Protein AF-A0A420HF80-F1 (afdb_monomer_lite)

Organism: NCBI:txid62708

Foldseek 3Di:
DVLVVLVVVLVVCVVPDDPDDCVVSVVSVVVSVVVVVVVVVVVVVVVVVVVVVVVVVVVVVVVVPPPPPPPPPPDDQDPVNVVVVVVVPVPDDPDDDDDPDDDDPPDPPPPDADAAPQPRHHDDHVVPDPPDPDDDPDDDD

Structure (mmCIF, N/CA/C/O backbone):
data_AF-A0A420HF80-F1
#
_entry.id   AF-A0A420HF80-F1
#
loop_
_atom_site.group_PDB
_atom_site.id
_atom_site.type_symbol
_atom_site.label_atom_id
_atom_site.label_alt_id
_atom_site.label_comp_id
_atom_site.label_asym_id
_atom_site.label_entity_id
_atom_site.label_seq_id
_atom_site.pdbx_PDB_ins_code
_atom_site.Cartn_x
_atom_site.Cartn_y
_atom_site.Cartn_z
_atom_site.occupancy
_atom_site.B_iso_or_equiv
_atom_site.auth_seq_id
_atom_site.auth_comp_id
_atom_site.auth_asym_id
_atom_site.auth_atom_id
_atom_site.pdbx_PDB_model_num
ATOM 1 N N . MET A 1 1 ? 13.511 4.032 -4.942 1.00 61.84 1 MET A N 1
ATOM 2 C CA . MET A 1 1 ? 14.592 4.594 -5.787 1.00 61.84 1 MET A CA 1
ATOM 3 C C . MET A 1 1 ? 15.024 3.644 -6.913 1.00 61.84 1 MET A C 1
ATOM 5 O O . MET A 1 1 ? 15.870 4.012 -7.714 1.00 61.84 1 MET A O 1
ATOM 9 N N . GLU A 1 2 ? 14.413 2.459 -7.041 1.00 81.06 2 GLU A N 1
ATOM 10 C CA . GLU A 1 2 ? 14.776 1.475 -8.071 1.00 81.06 2 GLU A CA 1
ATOM 11 C C . GLU A 1 2 ? 14.062 1.705 -9.412 1.00 81.06 2 GLU A C 1
ATOM 13 O O . GLU A 1 2 ? 14.713 1.739 -10.450 1.00 81.06 2 GLU A O 1
ATOM 18 N N . ALA A 1 3 ? 12.755 1.991 -9.396 1.00 80.81 3 ALA A N 1
ATOM 19 C CA . ALA A 1 3 ? 11.996 2.297 -10.615 1.00 80.81 3 ALA A CA 1
ATOM 20 C C . ALA A 1 3 ? 12.566 3.507 -11.378 1.00 80.81 3 ALA A C 1
ATOM 22 O O . ALA A 1 3 ? 12.678 3.478 -12.596 1.00 80.81 3 ALA A O 1
ATOM 23 N N . THR A 1 4 ? 12.999 4.553 -10.667 1.00 84.25 4 THR A N 1
ATOM 24 C CA . THR A 1 4 ? 13.650 5.729 -11.265 1.00 84.25 4 THR A CA 1
ATOM 25 C C . THR A 1 4 ? 14.987 5.376 -11.911 1.00 84.25 4 THR A C 1
ATOM 27 O O . THR A 1 4 ? 15.274 5.842 -13.007 1.00 84.25 4 THR A O 1
ATOM 30 N N . SER A 1 5 ? 15.786 4.520 -11.270 1.00 86.12 5 SER A N 1
ATOM 31 C CA . SER A 1 5 ? 17.057 4.046 -11.826 1.00 86.12 5 SER A CA 1
ATOM 32 C C . SER A 1 5 ? 16.844 3.204 -13.089 1.00 86.12 5 SER A C 1
ATOM 34 O O . SER A 1 5 ? 17.518 3.434 -14.091 1.00 86.12 5 SER A O 1
ATOM 36 N N . GLN A 1 6 ? 15.860 2.299 -13.082 1.00 85.62 6 GLN A N 1
ATOM 37 C CA . GLN A 1 6 ? 15.521 1.477 -14.248 1.00 85.62 6 GLN A CA 1
ATOM 38 C C . GLN A 1 6 ? 14.996 2.323 -15.417 1.00 85.62 6 GLN A C 1
ATOM 40 O O . GLN A 1 6 ? 15.402 2.114 -16.559 1.00 85.62 6 GLN A O 1
ATOM 45 N N . THR A 1 7 ? 14.156 3.324 -15.144 1.00 86.69 7 THR A N 1
ATOM 46 C CA . THR A 1 7 ? 13.664 4.248 -16.175 1.00 86.69 7 THR A CA 1
ATOM 47 C C . THR A 1 7 ? 14.789 5.092 -16.773 1.00 86.69 7 THR A C 1
ATOM 49 O O . THR A 1 7 ? 14.864 5.226 -17.993 1.00 86.69 7 THR A O 1
ATOM 52 N N . LEU A 1 8 ? 15.694 5.627 -15.944 1.00 89.00 8 LEU A N 1
ATOM 53 C CA . LEU A 1 8 ? 16.853 6.390 -16.421 1.00 89.00 8 LEU A CA 1
ATOM 54 C C . LEU A 1 8 ? 17.792 5.519 -17.267 1.00 89.00 8 LEU A C 1
ATOM 56 O O . LEU A 1 8 ? 18.237 5.951 -18.327 1.00 89.00 8 LEU A O 1
ATOM 60 N N . TYR A 1 9 ? 18.029 4.271 -16.852 1.00 87.06 9 TYR A N 1
ATOM 61 C CA . TYR A 1 9 ? 18.810 3.303 -17.626 1.00 87.06 9 TYR A CA 1
ATOM 62 C C . TYR A 1 9 ? 18.205 3.054 -19.016 1.00 87.06 9 TYR A C 1
ATOM 64 O O . TYR A 1 9 ? 18.919 3.068 -20.023 1.00 87.06 9 TYR A O 1
ATOM 72 N N . LEU A 1 10 ? 16.881 2.877 -19.086 1.00 84.88 10 LEU A N 1
ATOM 73 C CA . LEU A 1 10 ? 16.175 2.711 -20.355 1.00 84.88 10 LEU A CA 1
ATOM 74 C C . LEU A 1 10 ? 16.282 3.961 -21.235 1.00 84.88 10 LEU A C 1
ATOM 76 O O . LEU A 1 10 ? 16.593 3.833 -22.417 1.00 84.88 10 LEU A O 1
ATOM 80 N N . GLN A 1 11 ? 16.096 5.157 -20.668 1.00 85.81 11 GLN A N 1
ATOM 81 C CA . GLN A 1 11 ? 16.249 6.419 -21.402 1.00 85.81 11 GLN A CA 1
ATOM 82 C C . GLN A 1 11 ? 17.648 6.569 -22.005 1.00 85.81 11 GLN A C 1
ATOM 84 O O . GLN A 1 11 ? 17.767 6.852 -23.196 1.00 85.81 11 GLN A O 1
ATOM 89 N N . SER A 1 12 ? 18.705 6.326 -21.225 1.00 86.19 12 SER A N 1
ATOM 90 C CA . SER A 1 12 ? 20.079 6.398 -21.730 1.00 86.19 12 SER A CA 1
ATOM 91 C C . SER A 1 12 ? 20.320 5.410 -22.872 1.00 86.19 12 SER A C 1
ATOM 93 O O . SER A 1 12 ? 20.922 5.769 -23.880 1.00 86.19 12 SER A O 1
ATOM 95 N N . ARG A 1 13 ? 19.805 4.178 -22.767 1.00 83.81 13 ARG A N 1
ATOM 96 C CA . ARG A 1 13 ? 19.966 3.170 -23.824 1.00 83.81 13 ARG A CA 1
ATOM 97 C C . ARG A 1 13 ? 19.184 3.506 -25.092 1.00 83.81 13 ARG A C 1
ATOM 99 O O . ARG A 1 13 ? 19.687 3.222 -26.172 1.00 83.81 13 ARG A O 1
ATOM 106 N N . ILE A 1 14 ? 18.002 4.112 -24.973 1.00 83.31 14 ILE A N 1
ATOM 107 C CA . ILE A 1 14 ? 17.213 4.594 -26.118 1.00 83.31 14 ILE A CA 1
ATOM 108 C C . ILE A 1 14 ? 17.970 5.706 -26.853 1.00 83.31 14 ILE A C 1
ATOM 110 O O . ILE A 1 14 ? 18.095 5.652 -28.073 1.00 83.31 14 ILE A O 1
ATOM 114 N N . LEU A 1 15 ? 18.521 6.676 -26.118 1.00 84.56 15 LEU A N 1
ATOM 115 C CA . LEU A 1 15 ? 19.265 7.797 -26.702 1.00 84.56 15 LEU A CA 1
ATOM 116 C C . LEU A 1 15 ? 20.558 7.357 -27.404 1.00 84.56 15 LEU A C 1
ATOM 118 O O . LEU A 1 15 ? 20.960 7.967 -28.390 1.00 84.56 15 LEU A O 1
ATOM 122 N N . SER A 1 16 ? 21.215 6.303 -26.914 1.00 83.69 16 SER A N 1
ATOM 123 C CA . SER A 1 16 ? 22.464 5.783 -27.489 1.00 83.69 16 SER A CA 1
ATOM 124 C C . SER A 1 16 ? 22.269 4.700 -28.560 1.00 83.69 16 SER A C 1
ATOM 126 O O . SER A 1 16 ? 23.254 4.172 -29.074 1.00 83.69 16 SER A O 1
ATOM 128 N N . HIS A 1 17 ? 21.032 4.327 -28.890 1.00 80.06 17 HIS A N 1
ATOM 129 C CA . HIS A 1 17 ? 20.759 3.225 -29.808 1.00 80.06 17 HIS A CA 1
ATOM 130 C C . HIS A 1 17 ? 20.988 3.633 -31.273 1.00 80.06 17 HIS A C 1
ATOM 132 O O . HIS A 1 17 ? 20.264 4.467 -31.812 1.00 80.06 17 HIS A O 1
ATOM 138 N N . GLN A 1 18 ? 21.947 2.996 -31.952 1.00 80.12 18 GLN A N 1
ATOM 139 C CA . GLN A 1 18 ? 22.170 3.145 -33.396 1.00 80.12 18 GLN A CA 1
ATOM 140 C C . GLN A 1 18 ? 22.236 1.767 -34.067 1.00 80.12 18 GLN A C 1
ATOM 142 O O . GLN A 1 18 ? 22.962 0.887 -33.605 1.00 80.12 18 GLN A O 1
ATOM 147 N N . ASN A 1 19 ? 21.465 1.589 -35.147 1.00 68.56 19 ASN A N 1
ATOM 148 C CA . ASN A 1 19 ? 21.531 0.482 -36.120 1.00 68.56 19 ASN A CA 1
ATOM 149 C C . ASN A 1 19 ? 21.530 -0.966 -35.570 1.00 68.56 19 ASN A C 1
ATOM 151 O O . ASN A 1 19 ? 21.862 -1.897 -36.298 1.00 68.56 19 ASN A O 1
ATOM 155 N N . SER A 1 20 ? 21.150 -1.178 -34.308 1.00 70.38 20 SER A N 1
ATOM 156 C CA . SER A 1 20 ? 21.051 -2.491 -33.653 1.00 70.38 20 SER A CA 1
ATOM 157 C C . SER A 1 20 ? 19.587 -2.896 -33.439 1.00 70.38 20 SER A C 1
ATOM 159 O O . SER A 1 20 ? 18.673 -2.109 -33.677 1.00 70.38 20 SER A O 1
ATOM 161 N N . SER A 1 21 ? 19.334 -4.153 -33.062 1.00 77.69 21 SER A N 1
ATOM 162 C CA . SER A 1 21 ? 17.966 -4.618 -32.804 1.00 77.69 21 SER A CA 1
ATOM 163 C C . SER A 1 21 ? 17.444 -4.087 -31.457 1.00 77.69 21 SER A C 1
ATOM 165 O O . SER A 1 21 ? 18.107 -4.296 -30.435 1.00 77.69 21 SER A O 1
ATOM 167 N N . PRO A 1 22 ? 16.231 -3.501 -31.390 1.00 80.62 22 PRO A N 1
ATOM 168 C CA . PRO A 1 22 ? 15.665 -2.953 -30.155 1.00 80.62 22 PRO A CA 1
ATOM 169 C C . PRO A 1 22 ? 15.128 -4.022 -29.183 1.00 80.62 22 PRO A C 1
ATOM 171 O O . PRO A 1 22 ? 14.575 -3.679 -28.139 1.00 80.62 22 PRO A O 1
ATOM 174 N N . THR A 1 23 ? 15.276 -5.317 -29.484 1.00 84.31 23 THR A N 1
ATOM 175 C CA . THR A 1 23 ? 14.694 -6.436 -28.715 1.00 84.31 23 THR A CA 1
ATOM 176 C C . THR A 1 23 ? 14.965 -6.345 -27.210 1.00 84.31 23 THR A C 1
ATOM 178 O O . THR A 1 23 ? 14.047 -6.484 -26.408 1.00 84.31 23 THR A O 1
ATOM 181 N N . HIS A 1 24 ? 16.203 -6.040 -26.812 1.00 82.44 24 HIS A N 1
ATOM 182 C CA . HIS A 1 24 ? 16.577 -5.967 -25.395 1.00 82.44 24 HIS A CA 1
ATOM 183 C C . HIS A 1 24 ? 15.942 -4.762 -24.670 1.00 82.44 24 HIS A C 1
ATOM 185 O O . HIS A 1 24 ? 15.713 -4.807 -23.459 1.00 82.44 24 HIS A O 1
ATOM 191 N N . LEU A 1 25 ? 15.643 -3.672 -25.390 1.00 83.25 25 LEU A N 1
ATOM 192 C CA . LEU A 1 25 ? 14.918 -2.522 -24.836 1.00 83.25 25 LEU A CA 1
ATOM 193 C C . LEU A 1 25 ? 13.453 -2.872 -24.589 1.00 83.25 25 LEU A C 1
ATOM 195 O O . LEU A 1 25 ? 12.927 -2.562 -23.522 1.00 83.25 25 LEU A O 1
ATOM 199 N N . LEU A 1 26 ? 12.824 -3.558 -25.547 1.00 86.19 26 LEU A N 1
ATOM 200 C CA . LEU A 1 26 ? 11.443 -4.022 -25.424 1.00 86.19 26 LEU A CA 1
ATOM 201 C C . LEU A 1 26 ? 11.289 -5.006 -24.263 1.00 86.19 26 LEU A C 1
ATOM 203 O O . LEU A 1 26 ? 10.371 -4.865 -23.463 1.00 86.19 26 LEU A O 1
ATOM 207 N N . GLU A 1 27 ? 12.226 -5.941 -24.109 1.00 88.75 27 GLU A N 1
ATOM 208 C CA . GLU A 1 27 ? 12.227 -6.875 -22.981 1.00 88.75 27 GLU A CA 1
ATOM 209 C C . GLU A 1 27 ? 12.383 -6.154 -21.633 1.00 88.75 27 GLU A C 1
ATOM 211 O O . GLU A 1 27 ? 11.710 -6.481 -20.656 1.00 88.75 27 GLU A O 1
ATOM 216 N N . SER A 1 28 ? 13.241 -5.134 -21.573 1.00 87.69 28 SER A N 1
ATOM 217 C CA . SER A 1 28 ? 13.437 -4.344 -20.354 1.00 87.69 28 SER A CA 1
ATOM 218 C C . SER A 1 28 ? 12.191 -3.520 -20.003 1.00 87.69 28 SER A C 1
ATOM 220 O O . SER A 1 28 ? 11.811 -3.445 -18.834 1.00 87.69 28 SER A O 1
ATOM 222 N N . ALA A 1 29 ? 11.521 -2.945 -21.006 1.00 87.62 29 ALA A N 1
ATOM 223 C CA . ALA A 1 29 ? 10.260 -2.229 -20.830 1.00 87.62 29 ALA A CA 1
ATOM 224 C C . ALA A 1 29 ? 9.119 -3.165 -20.391 1.00 87.62 29 ALA A C 1
ATOM 226 O O . ALA A 1 29 ? 8.358 -2.814 -19.491 1.00 87.62 29 ALA A O 1
ATOM 227 N N . ASP A 1 30 ? 9.034 -4.373 -20.957 1.00 91.56 30 ASP A N 1
ATOM 228 C CA . ASP A 1 30 ? 8.059 -5.397 -20.560 1.00 91.56 30 ASP A CA 1
ATOM 229 C C . ASP A 1 30 ? 8.273 -5.852 -19.106 1.00 91.56 30 ASP A C 1
ATOM 231 O O . ASP A 1 30 ? 7.332 -5.901 -18.310 1.00 91.56 30 ASP A O 1
ATOM 235 N N . ARG A 1 31 ? 9.529 -6.095 -18.707 1.00 90.81 31 ARG A N 1
ATOM 236 C CA . ARG A 1 31 ? 9.882 -6.400 -17.309 1.00 90.81 31 ARG A CA 1
ATOM 237 C C . ARG A 1 31 ? 9.464 -5.273 -16.363 1.00 90.81 31 ARG A C 1
ATOM 239 O O . ARG A 1 31 ? 8.862 -5.553 -15.325 1.00 90.81 31 ARG A O 1
ATOM 246 N N . LEU A 1 32 ? 9.723 -4.015 -16.729 1.00 91.88 32 LEU A N 1
ATOM 247 C CA . LEU A 1 32 ? 9.303 -2.857 -15.937 1.00 91.88 32 LEU A CA 1
ATOM 248 C C . LEU A 1 32 ? 7.772 -2.777 -15.826 1.00 91.88 32 LEU A C 1
ATOM 250 O O . LEU A 1 32 ? 7.248 -2.579 -14.730 1.00 91.88 32 LEU A O 1
ATOM 254 N 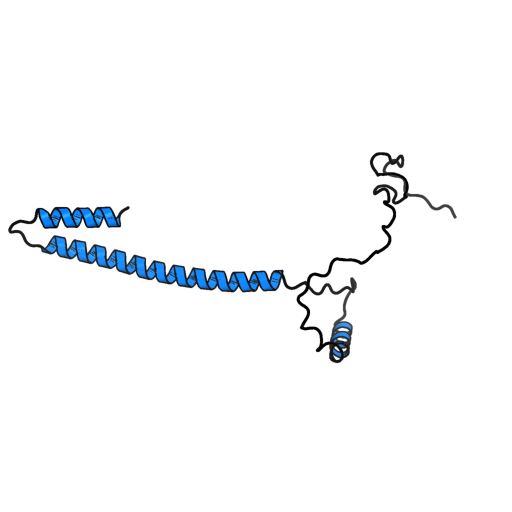N . GLY A 1 33 ? 7.055 -2.996 -16.931 1.00 93.06 33 GLY A N 1
ATOM 255 C CA . GLY A 1 33 ? 5.593 -3.045 -16.956 1.00 93.06 33 GLY A CA 1
ATOM 256 C C . GLY A 1 33 ? 5.025 -4.118 -16.023 1.00 93.06 33 GLY A C 1
ATOM 257 O O . GLY A 1 33 ? 4.112 -3.843 -15.243 1.00 93.06 33 GLY A O 1
ATOM 258 N N . LYS A 1 34 ? 5.616 -5.318 -16.019 1.00 95.12 34 LYS A N 1
ATOM 259 C CA . LYS A 1 34 ? 5.230 -6.420 -15.121 1.00 95.12 34 LYS A CA 1
ATOM 260 C C . LYS A 1 34 ? 5.438 -6.071 -13.649 1.00 95.12 34 LYS A C 1
ATOM 262 O O . LYS A 1 34 ? 4.540 -6.296 -12.836 1.00 95.12 34 LYS A O 1
ATOM 267 N N . VAL A 1 35 ? 6.592 -5.498 -13.302 1.00 93.31 35 VAL A N 1
ATOM 268 C CA . VAL A 1 35 ? 6.885 -5.070 -11.924 1.00 93.31 35 VAL A CA 1
ATOM 269 C C . VAL A 1 35 ? 5.917 -3.972 -11.481 1.00 93.31 35 VAL A C 1
ATOM 271 O O . VAL A 1 35 ? 5.349 -4.066 -10.394 1.00 93.31 35 VAL A O 1
ATOM 274 N N . ALA A 1 36 ? 5.664 -2.974 -12.332 1.00 94.31 36 ALA A N 1
ATOM 275 C CA . ALA A 1 36 ? 4.715 -1.902 -12.043 1.00 94.31 36 ALA A CA 1
ATOM 276 C C . ALA A 1 36 ? 3.288 -2.438 -11.847 1.00 94.31 36 ALA A C 1
ATOM 278 O O . ALA A 1 36 ? 2.628 -2.093 -10.868 1.00 94.31 36 ALA A O 1
ATOM 279 N N . SER A 1 37 ? 2.831 -3.335 -12.725 1.00 95.50 37 SER A N 1
ATOM 280 C CA . SER A 1 37 ? 1.518 -3.974 -12.604 1.00 95.50 37 SER A CA 1
ATOM 281 C C . SER A 1 37 ? 1.382 -4.765 -11.302 1.00 95.50 37 SER A C 1
ATOM 283 O O . SER A 1 37 ? 0.346 -4.685 -10.640 1.00 95.50 37 SER A O 1
ATOM 285 N N . LYS A 1 38 ? 2.420 -5.514 -10.911 1.00 96.62 38 LYS A N 1
ATOM 286 C CA . LYS A 1 38 ? 2.430 -6.264 -9.651 1.00 96.62 38 LYS A CA 1
ATOM 287 C C . LYS A 1 38 ? 2.346 -5.324 -8.447 1.00 96.62 38 LYS A C 1
ATOM 289 O O . LYS A 1 38 ? 1.489 -5.521 -7.590 1.00 96.62 38 LYS A O 1
ATOM 294 N N . ALA A 1 39 ? 3.158 -4.267 -8.430 1.00 96.00 39 ALA A N 1
ATOM 295 C CA . ALA A 1 39 ? 3.150 -3.274 -7.359 1.00 96.00 39 ALA A CA 1
ATOM 296 C C . ALA A 1 39 ? 1.793 -2.559 -7.230 1.00 96.00 39 ALA A C 1
ATOM 298 O O . ALA A 1 39 ? 1.328 -2.311 -6.119 1.00 96.00 39 ALA A O 1
ATOM 299 N N . LEU A 1 40 ? 1.128 -2.254 -8.350 1.00 96.81 40 LEU A N 1
ATOM 300 C CA . LEU A 1 40 ? -0.212 -1.660 -8.344 1.00 96.81 40 LEU A CA 1
ATOM 301 C C . LEU A 1 40 ? -1.263 -2.616 -7.769 1.00 96.81 40 LEU A C 1
ATOM 303 O O . LEU A 1 40 ? -2.074 -2.194 -6.946 1.00 96.81 40 LEU A O 1
ATOM 307 N N . CYS A 1 41 ? -1.227 -3.893 -8.162 1.00 97.69 41 CYS A N 1
ATOM 308 C CA . CYS A 1 41 ? -2.122 -4.921 -7.627 1.00 97.69 41 CYS A CA 1
ATOM 309 C C . CYS A 1 41 ? -1.936 -5.090 -6.110 1.00 97.69 41 CYS A C 1
ATOM 311 O O . CYS A 1 41 ? -2.903 -5.046 -5.349 1.00 97.69 41 CYS A O 1
ATOM 313 N N . GLU A 1 42 ? -0.685 -5.184 -5.654 1.00 97.81 42 GLU A N 1
ATOM 314 C CA . GLU A 1 42 ? -0.352 -5.252 -4.229 1.00 97.81 42 GLU A CA 1
ATO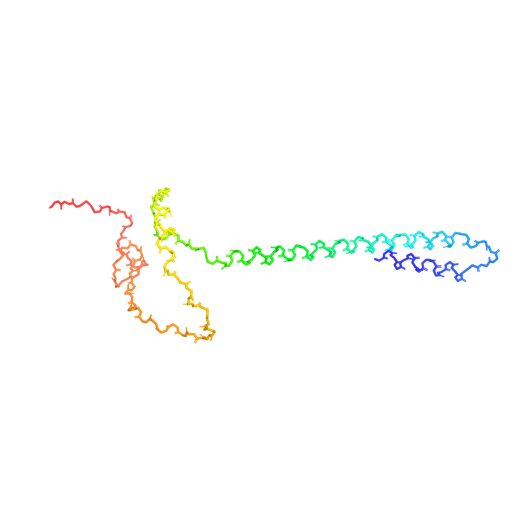M 315 C C . GLU A 1 42 ? -0.814 -3.996 -3.479 1.00 97.81 42 GLU A C 1
ATOM 317 O O . GLU A 1 42 ? -1.409 -4.101 -2.407 1.00 97.81 42 GLU A O 1
ATOM 322 N N . ASN A 1 43 ? -0.626 -2.801 -4.049 1.00 98.00 43 ASN A N 1
ATOM 323 C CA . ASN A 1 43 ? -1.088 -1.560 -3.428 1.00 98.00 43 ASN A CA 1
ATOM 324 C C . ASN A 1 43 ? -2.618 -1.510 -3.312 1.00 98.00 43 ASN A C 1
ATOM 326 O O . ASN A 1 43 ? -3.137 -1.075 -2.285 1.00 98.00 43 ASN A O 1
ATOM 330 N N . ALA A 1 44 ? -3.343 -1.981 -4.329 1.00 97.94 44 ALA A N 1
ATOM 331 C CA . ALA A 1 44 ? -4.797 -2.082 -4.288 1.00 97.94 44 ALA A CA 1
ATOM 332 C C . ALA A 1 44 ? -5.266 -3.041 -3.180 1.00 97.94 44 ALA A C 1
ATOM 334 O O . ALA A 1 44 ? -6.158 -2.689 -2.405 1.00 97.94 44 ALA A O 1
ATOM 335 N N . LEU A 1 45 ? -4.618 -4.205 -3.046 1.00 98.44 45 LEU A N 1
ATOM 336 C CA . LEU A 1 45 ? -4.902 -5.159 -1.974 1.00 98.44 45 LEU A CA 1
ATOM 337 C C . LEU A 1 45 ? -4.645 -4.548 -0.589 1.00 98.44 45 LEU A C 1
ATOM 339 O O . LEU A 1 45 ? -5.495 -4.643 0.295 1.00 98.44 45 LEU A O 1
ATOM 343 N N . LEU A 1 46 ? -3.506 -3.876 -0.406 1.00 98.56 46 LEU A N 1
ATOM 344 C CA . LEU A 1 46 ? -3.167 -3.211 0.853 1.00 98.56 46 LEU A CA 1
ATOM 345 C C . LEU A 1 46 ? -4.181 -2.119 1.211 1.00 98.56 46 LEU A C 1
ATOM 347 O O . LEU A 1 46 ? -4.612 -2.041 2.359 1.00 98.56 46 LEU A O 1
ATOM 351 N N . ARG A 1 47 ? -4.623 -1.312 0.239 1.00 98.38 47 ARG A N 1
ATOM 352 C CA . ARG A 1 47 ? -5.671 -0.301 0.458 1.00 98.38 47 ARG A CA 1
ATOM 353 C C . ARG A 1 47 ? -6.987 -0.932 0.912 1.00 98.38 47 ARG A C 1
ATOM 355 O O . ARG A 1 47 ? -7.609 -0.418 1.839 1.00 98.38 47 ARG A O 1
ATOM 362 N N . ALA A 1 48 ? -7.387 -2.050 0.307 1.00 98.19 48 ALA A N 1
ATOM 363 C CA . ALA A 1 48 ? -8.591 -2.776 0.711 1.00 98.19 48 ALA A CA 1
ATOM 364 C C . ALA A 1 48 ? -8.477 -3.335 2.144 1.00 98.19 48 ALA A C 1
ATOM 366 O O . ALA A 1 48 ? -9.415 -3.223 2.939 1.00 98.19 48 ALA A O 1
ATOM 367 N N . GLN A 1 49 ? -7.311 -3.878 2.508 1.00 98.44 49 GLN A N 1
ATOM 368 C CA . GLN A 1 49 ? -7.046 -4.357 3.867 1.00 98.44 49 GLN A CA 1
ATOM 369 C C . GLN A 1 49 ? -7.063 -3.214 4.889 1.00 98.44 49 GLN A C 1
ATOM 371 O O . GLN A 1 49 ? -7.700 -3.347 5.931 1.00 98.44 49 GLN A O 1
ATOM 376 N N . ILE A 1 50 ? -6.432 -2.076 4.581 1.00 98.62 50 ILE A N 1
ATOM 377 C CA . ILE A 1 50 ? -6.448 -0.882 5.440 1.00 98.62 50 ILE A CA 1
ATOM 378 C C . ILE A 1 50 ? -7.886 -0.403 5.663 1.00 98.62 50 ILE A C 1
ATOM 380 O O . ILE A 1 50 ? -8.277 -0.204 6.810 1.00 98.62 50 ILE A O 1
ATOM 384 N N . ALA A 1 51 ? -8.699 -0.298 4.608 1.00 98.12 51 ALA A N 1
ATOM 385 C CA . ALA A 1 51 ? -10.101 0.106 4.733 1.00 98.12 51 ALA A CA 1
ATOM 386 C C . ALA A 1 51 ? -10.894 -0.833 5.663 1.00 98.12 51 ALA A C 1
ATOM 388 O O . ALA A 1 51 ? -11.615 -0.377 6.554 1.00 98.12 51 ALA A O 1
ATOM 389 N N . THR A 1 52 ? -10.692 -2.146 5.519 1.00 98.00 52 THR A N 1
ATOM 390 C CA . THR A 1 52 ? -11.325 -3.167 6.371 1.00 98.00 52 THR A CA 1
ATOM 391 C C . THR A 1 52 ? -10.871 -3.046 7.833 1.00 98.00 52 THR A C 1
ATOM 393 O O . THR A 1 52 ? -11.675 -3.118 8.768 1.00 98.00 52 THR A O 1
ATOM 396 N N . LEU A 1 53 ? -9.574 -2.829 8.064 1.00 98.25 53 LEU A N 1
ATOM 397 C CA . LEU A 1 53 ? -9.015 -2.635 9.403 1.00 98.25 53 LEU A CA 1
ATOM 398 C C . LEU A 1 53 ? -9.533 -1.353 10.061 1.00 98.25 53 LEU A C 1
ATOM 400 O O . LEU A 1 53 ? -9.826 -1.342 11.255 1.00 98.25 53 LEU A O 1
ATOM 404 N N . GLU A 1 54 ? -9.681 -0.271 9.306 1.00 98.06 54 GLU A N 1
ATOM 405 C CA . GLU A 1 54 ? -10.255 0.970 9.818 1.00 98.06 54 GLU A CA 1
ATOM 406 C C . GLU A 1 54 ? -11.724 0.806 10.208 1.00 98.06 54 GLU A C 1
ATOM 408 O O . GLU A 1 54 ? -12.139 1.298 11.260 1.00 98.06 54 GLU A O 1
ATOM 413 N N . GLU A 1 55 ? -12.517 0.110 9.393 1.00 97.25 55 GLU A N 1
ATOM 414 C CA . GLU A 1 55 ? -13.920 -0.169 9.695 1.00 97.25 55 GLU A CA 1
ATOM 415 C C . GLU A 1 55 ? -14.061 -1.012 10.966 1.00 97.25 55 GLU A C 1
ATOM 417 O O . GLU A 1 55 ? -14.769 -0.628 11.906 1.00 97.25 55 GLU A O 1
ATOM 422 N N . THR A 1 56 ? -13.325 -2.120 11.047 1.00 96.62 56 THR A N 1
ATOM 423 C CA . THR A 1 56 ? -13.340 -2.995 12.225 1.00 96.62 56 THR A CA 1
ATOM 424 C C . THR A 1 56 ? -12.849 -2.265 13.476 1.00 96.62 56 THR A C 1
ATOM 426 O O . THR A 1 56 ? -13.488 -2.358 14.527 1.00 96.62 56 THR A O 1
ATOM 429 N N . ASN A 1 57 ? -11.797 -1.446 13.379 1.00 97.19 57 ASN A N 1
ATOM 430 C CA . ASN A 1 57 ? -11.332 -0.619 14.492 1.00 97.19 57 ASN A CA 1
ATOM 431 C C . ASN A 1 57 ? -12.378 0.407 14.936 1.00 97.19 57 ASN A C 1
ATOM 433 O O . ASN A 1 57 ? -12.598 0.565 16.139 1.00 97.19 57 ASN A O 1
ATOM 437 N N . LYS A 1 58 ? -13.078 1.073 14.007 1.00 95.94 58 LYS A N 1
ATOM 438 C CA . LYS A 1 58 ? -14.184 1.987 14.344 1.00 95.94 58 LYS A CA 1
ATOM 439 C C . LYS A 1 58 ? -15.282 1.253 15.115 1.00 95.94 58 LYS A C 1
ATOM 441 O O . LYS A 1 58 ? -15.762 1.772 16.124 1.00 95.94 58 LYS A O 1
ATOM 446 N N . LEU A 1 59 ? -15.652 0.042 14.695 1.00 94.75 59 LEU A N 1
ATOM 447 C CA . LEU A 1 59 ? -16.631 -0.789 15.403 1.00 94.75 59 LEU A CA 1
ATOM 448 C C . LEU A 1 59 ? -16.140 -1.204 16.797 1.00 94.75 59 LEU A C 1
ATOM 450 O O . LEU A 1 59 ? -16.897 -1.113 17.764 1.00 94.75 59 LEU A O 1
ATOM 454 N N . LEU A 1 60 ? -14.875 -1.605 16.934 1.00 95.12 60 LEU A N 1
ATOM 455 C CA . LEU A 1 60 ? -14.281 -1.958 18.225 1.00 95.12 60 LEU A CA 1
ATOM 456 C C . LEU A 1 60 ? -14.217 -0.761 19.176 1.00 95.12 60 LEU A C 1
ATOM 458 O O . LEU A 1 60 ? -14.560 -0.896 20.349 1.00 95.12 60 LEU A O 1
ATOM 462 N N . ILE A 1 61 ? -13.827 0.416 18.684 1.00 92.19 61 ILE A N 1
ATOM 463 C CA . ILE A 1 61 ? -13.826 1.655 19.468 1.00 92.19 61 ILE A CA 1
ATOM 464 C C . ILE A 1 61 ? -15.246 1.983 19.925 1.00 92.19 61 ILE A C 1
ATOM 466 O O . ILE A 1 61 ? -15.441 2.264 21.106 1.00 92.19 61 ILE A O 1
ATOM 470 N N . LYS A 1 62 ? -16.243 1.896 19.032 1.00 90.44 62 LYS A N 1
ATOM 471 C CA . LYS A 1 62 ? -17.655 2.074 19.401 1.00 90.44 62 LYS A CA 1
ATOM 472 C C . LYS A 1 62 ? -18.046 1.105 20.517 1.00 90.44 62 LYS A C 1
ATOM 474 O O . LYS A 1 62 ? -18.501 1.563 21.556 1.00 90.44 62 LYS A O 1
ATOM 479 N N . ARG A 1 63 ? -17.774 -0.197 20.368 1.00 85.88 63 ARG A N 1
ATOM 480 C CA . ARG A 1 63 ? -18.059 -1.219 21.396 1.00 85.88 63 ARG A CA 1
ATOM 481 C C . ARG A 1 63 ? -17.378 -0.934 22.735 1.00 85.88 63 ARG A C 1
ATOM 483 O O . ARG A 1 63 ? -18.009 -1.088 23.770 1.00 85.88 63 ARG A O 1
ATOM 490 N N . LYS A 1 64 ? -16.113 -0.503 22.726 1.00 86.06 64 LYS A N 1
ATOM 491 C CA . LYS A 1 64 ? -15.378 -0.138 23.949 1.00 86.06 64 LYS A CA 1
ATOM 492 C C . LYS A 1 64 ? -15.938 1.119 24.619 1.00 86.06 64 LYS A C 1
ATOM 494 O O . LYS A 1 64 ? -15.861 1.229 25.837 1.00 86.06 64 LYS A O 1
ATOM 499 N N . ARG A 1 65 ? -16.456 2.067 23.829 1.00 82.56 65 ARG A N 1
ATOM 500 C CA . ARG A 1 65 ? -17.049 3.322 24.312 1.00 82.56 65 ARG A CA 1
ATOM 501 C C . ARG A 1 65 ? -18.489 3.169 24.787 1.00 82.56 65 ARG A C 1
ATOM 503 O O . ARG A 1 65 ? -18.930 4.020 25.553 1.00 82.56 65 ARG A O 1
ATOM 510 N N . VAL A 1 66 ? -19.216 2.132 24.355 1.00 76.94 66 VAL A N 1
ATOM 511 C CA . VAL A 1 66 ? -20.532 1.830 24.932 1.00 76.94 66 VAL A CA 1
ATOM 512 C C . VAL A 1 66 ? -20.322 1.590 26.429 1.00 76.94 66 VAL A C 1
ATOM 514 O O . VAL A 1 66 ? -19.550 0.693 26.786 1.00 76.94 66 VAL A O 1
ATOM 517 N N . PRO A 1 67 ? -20.953 2.388 27.312 1.00 72.06 67 PRO A N 1
ATOM 518 C CA . PRO A 1 67 ? -20.833 2.179 28.741 1.00 72.06 67 PRO A CA 1
ATOM 519 C C . PRO A 1 67 ? -21.302 0.760 29.030 1.00 72.06 67 PRO A C 1
ATOM 521 O O . PRO A 1 67 ? -22.430 0.385 28.701 1.00 72.06 67 PRO A O 1
ATOM 524 N N . LYS A 1 68 ? -20.418 -0.054 29.611 1.00 71.56 68 LYS A N 1
ATOM 525 C CA . LYS A 1 68 ? -20.827 -1.359 30.119 1.00 71.56 68 LYS A CA 1
ATOM 526 C C . LYS A 1 68 ? -21.938 -1.073 31.122 1.00 71.56 68 LYS A C 1
ATOM 528 O O . LYS A 1 68 ? -21.684 -0.365 32.096 1.00 71.56 68 LYS A O 1
ATOM 533 N N . LYS A 1 69 ? -23.154 -1.575 30.875 1.00 67.56 69 LYS A N 1
ATOM 534 C CA . LYS A 1 69 ? -24.190 -1.630 31.909 1.00 67.56 69 LYS A CA 1
ATOM 535 C C . LYS A 1 69 ? -23.590 -2.469 33.031 1.00 67.56 69 LYS A C 1
ATOM 537 O O . LYS A 1 69 ? -23.516 -3.690 32.932 1.00 67.56 69 LYS A O 1
ATOM 542 N N . GLN A 1 70 ? -23.028 -1.801 34.030 1.00 61.66 70 GLN A N 1
ATOM 543 C CA . GLN A 1 70 ? -22.569 -2.457 35.236 1.00 61.66 70 GLN A CA 1
ATOM 544 C C . GLN A 1 70 ? -23.843 -3.002 35.875 1.00 61.66 70 GLN A C 1
ATOM 546 O O . GLN A 1 70 ? -24.725 -2.220 36.230 1.00 61.66 70 GLN A O 1
ATOM 551 N N . LEU A 1 71 ? -23.978 -4.329 35.939 1.00 62.84 71 LEU A N 1
ATOM 552 C CA . LEU A 1 71 ? -24.974 -4.958 36.796 1.00 62.84 71 LEU A CA 1
ATOM 553 C C . LEU A 1 71 ? -24.651 -4.471 38.209 1.00 62.84 71 LEU A C 1
ATOM 555 O O . LEU A 1 71 ? -23.666 -4.892 38.808 1.00 62.84 71 LEU A O 1
ATOM 559 N N . GLN A 1 72 ? -25.418 -3.493 38.691 1.00 59.56 72 GLN A N 1
ATOM 560 C CA . GLN A 1 72 ? -25.215 -2.904 40.016 1.00 59.56 72 GLN A CA 1
ATOM 561 C C . GLN A 1 72 ? -25.497 -3.917 41.136 1.00 59.56 72 GLN A C 1
ATOM 563 O O . GLN A 1 72 ? -25.156 -3.670 42.289 1.00 59.56 72 GLN A O 1
ATOM 568 N N . SER A 1 73 ? -26.063 -5.081 40.810 1.00 61.00 73 SER A N 1
ATOM 569 C CA . SER A 1 73 ? -26.152 -6.220 41.711 1.00 61.00 73 SER A CA 1
ATOM 570 C C . SER A 1 73 ? -24.803 -6.945 41.760 1.00 61.00 73 SER A C 1
ATOM 572 O O . SER A 1 73 ? -24.553 -7.870 40.989 1.00 61.00 73 SER A O 1
ATOM 574 N N . GLY A 1 74 ? -23.924 -6.544 42.678 1.00 57.22 74 GLY A N 1
ATOM 575 C CA . GLY A 1 74 ? -22.679 -7.257 43.005 1.00 57.22 74 GLY A CA 1
ATOM 576 C C . GLY A 1 74 ? -22.892 -8.625 43.680 1.00 57.22 74 GLY A C 1
ATOM 577 O O . GLY A 1 74 ? -22.116 -8.987 44.557 1.00 57.22 74 GLY A O 1
ATOM 578 N N . GLY A 1 75 ? -23.955 -9.350 43.317 1.00 67.31 75 GLY A N 1
ATOM 579 C CA . GLY A 1 75 ? -24.338 -10.659 43.846 1.00 67.31 75 GLY A CA 1
ATOM 580 C C . GLY A 1 75 ? -24.440 -11.719 42.745 1.00 67.31 75 GLY A C 1
ATOM 581 O O . GLY A 1 75 ? -24.351 -11.413 41.556 1.00 67.31 75 GLY A O 1
ATOM 582 N N . ILE A 1 76 ? -24.615 -12.979 43.146 1.00 59.31 76 ILE A N 1
ATOM 583 C CA . ILE A 1 76 ? -24.816 -14.106 42.226 1.00 59.31 76 ILE A CA 1
ATOM 584 C C . ILE A 1 76 ? -26.203 -13.948 41.594 1.00 59.31 76 ILE A C 1
ATOM 586 O O . ILE A 1 76 ? -27.207 -14.063 42.288 1.00 59.31 76 ILE A O 1
ATOM 590 N N . LEU A 1 77 ? -26.252 -13.657 40.293 1.00 69.69 77 LEU A N 1
ATOM 591 C CA . LEU A 1 77 ? -27.498 -13.586 39.532 1.00 69.69 77 LEU A CA 1
ATOM 592 C C . LEU A 1 77 ? -27.859 -15.004 39.063 1.00 69.69 77 LEU A C 1
ATOM 594 O O . LEU A 1 77 ? -27.128 -15.588 38.259 1.00 69.69 77 LEU A O 1
ATOM 598 N N . SER A 1 78 ? -28.954 -15.572 39.572 1.00 72.19 78 SER A N 1
ATOM 599 C CA . SER A 1 78 ? -29.472 -16.854 39.086 1.00 72.19 78 SER A CA 1
ATOM 600 C C . SER A 1 78 ? -30.164 -16.681 37.726 1.00 72.19 78 SER A C 1
ATOM 602 O O . SER A 1 78 ? -30.613 -15.593 37.367 1.00 72.19 78 SER A O 1
ATOM 604 N N . VAL A 1 79 ? -30.296 -17.768 36.958 1.00 73.56 79 VAL A N 1
ATOM 605 C CA . VAL A 1 79 ? -31.015 -17.777 35.666 1.00 73.56 79 VAL A CA 1
ATOM 606 C C . VAL A 1 79 ? -32.468 -17.308 35.829 1.00 73.56 79 VAL A C 1
ATOM 608 O O . VAL A 1 79 ? -32.984 -16.592 34.970 1.00 73.56 79 VAL A O 1
ATOM 611 N N . ALA A 1 80 ? -33.101 -17.650 36.957 1.00 71.00 80 ALA A N 1
ATOM 612 C CA . ALA A 1 80 ? -34.448 -17.196 37.298 1.00 71.00 80 ALA A CA 1
ATOM 613 C C . ALA A 1 80 ? -34.512 -15.672 37.514 1.00 71.00 80 ALA A C 1
ATOM 615 O O . ALA A 1 80 ? -35.413 -15.013 36.993 1.00 71.00 80 ALA A O 1
ATOM 616 N N . ASP A 1 81 ? -33.516 -15.098 38.197 1.00 68.12 81 ASP A N 1
ATOM 617 C CA . ASP A 1 81 ? -33.426 -13.652 38.443 1.00 68.12 81 ASP A CA 1
ATOM 618 C C . ASP A 1 81 ? -33.238 -12.879 37.130 1.00 68.12 81 ASP A C 1
ATOM 620 O O . ASP A 1 81 ? -33.837 -11.822 36.921 1.00 68.12 81 ASP A O 1
ATOM 624 N N . GLY A 1 82 ? -32.452 -13.441 36.204 1.00 67.88 82 GLY A N 1
ATOM 625 C CA . GLY A 1 82 ? -32.264 -12.889 34.863 1.00 67.88 82 GLY A CA 1
ATOM 626 C C . GLY A 1 82 ? -33.555 -12.856 34.039 1.00 67.88 82 GLY A C 1
ATOM 627 O O . GLY A 1 82 ? -33.824 -11.868 33.359 1.00 67.88 82 GLY A O 1
ATOM 628 N N . GLN A 1 83 ? -34.387 -13.898 34.121 1.00 72.75 83 GLN A N 1
ATOM 629 C CA . GLN A 1 83 ? -35.677 -13.938 33.419 1.00 72.75 83 GLN A CA 1
ATOM 630 C C . GLN A 1 83 ? -36.692 -12.944 33.992 1.00 72.75 83 GLN A C 1
ATOM 632 O O . GLN A 1 83 ? -37.432 -12.329 33.225 1.00 72.75 83 GLN A O 1
ATOM 637 N N . LEU A 1 84 ? -36.693 -12.732 35.309 1.00 68.31 84 LEU A N 1
ATOM 638 C CA . LEU A 1 84 ? -37.571 -11.764 35.973 1.00 68.31 84 LEU A CA 1
ATOM 639 C C . LEU A 1 84 ? -37.216 -10.312 35.597 1.00 68.31 84 LEU A C 1
ATOM 641 O O . LEU A 1 84 ? -38.102 -9.495 35.352 1.00 68.31 84 LEU A O 1
ATOM 645 N N . LEU A 1 85 ? -35.920 -10.008 35.470 1.00 67.94 85 LEU A N 1
ATOM 646 C CA . LEU A 1 85 ? -35.421 -8.719 34.973 1.00 67.94 85 LEU A CA 1
ATOM 647 C C . LEU A 1 85 ? -35.824 -8.450 33.516 1.00 67.94 85 LEU A C 1
ATOM 649 O O . LEU A 1 85 ? -36.272 -7.355 33.193 1.00 67.94 85 LEU A O 1
ATOM 653 N N . VAL A 1 86 ? -35.730 -9.448 32.636 1.00 69.94 86 VAL A N 1
ATOM 654 C CA . VAL A 1 86 ? -36.147 -9.296 31.229 1.00 69.94 86 VAL A CA 1
ATOM 655 C C . VAL A 1 86 ? -37.658 -9.055 31.111 1.00 69.94 86 VAL A C 1
ATOM 657 O O . VAL A 1 86 ? -38.094 -8.294 30.248 1.00 69.94 86 VAL A O 1
ATOM 660 N N . GLN A 1 87 ? -38.462 -9.656 31.991 1.00 63.00 87 GLN A N 1
ATOM 661 C CA . GLN A 1 87 ? -39.910 -9.429 32.031 1.00 63.00 87 GLN A CA 1
ATOM 662 C C . GLN A 1 87 ? -40.279 -8.042 32.583 1.00 63.00 87 GLN A C 1
ATOM 664 O O . GLN A 1 87 ? -41.236 -7.436 32.101 1.00 63.00 87 GLN A O 1
ATOM 669 N N . SER A 1 88 ? -39.520 -7.505 33.545 1.00 58.50 88 SER A N 1
ATOM 670 C CA . SER A 1 88 ? -39.771 -6.168 34.105 1.00 58.50 88 SER A CA 1
ATOM 671 C C . SER A 1 88 ? -39.289 -5.029 33.194 1.00 58.50 88 SER A C 1
ATOM 673 O O . SER A 1 88 ? -39.927 -3.975 33.138 1.00 58.50 88 SER A O 1
ATOM 675 N N . GLU A 1 89 ? -38.236 -5.249 32.398 1.00 57.00 89 GLU A N 1
ATOM 676 C CA . GLU A 1 89 ? -37.720 -4.274 31.423 1.00 57.00 89 GLU A CA 1
ATOM 677 C C . GLU A 1 89 ? -38.624 -4.086 30.185 1.00 57.00 89 GLU A C 1
ATOM 679 O O . GLU A 1 89 ? -38.447 -3.122 29.439 1.00 57.00 89 GLU A O 1
ATOM 684 N N . GLY A 1 90 ? -39.651 -4.924 29.989 1.00 51.19 90 GLY A N 1
ATOM 685 C CA . GLY A 1 90 ? -40.638 -4.771 28.909 1.00 51.19 90 GLY A CA 1
ATOM 686 C C . GLY A 1 90 ? -41.524 -3.516 29.003 1.00 51.19 90 GLY A C 1
ATOM 687 O O . GLY A 1 90 ? -42.244 -3.211 28.055 1.00 51.19 90 GLY A O 1
ATOM 688 N N . SER A 1 91 ? -41.465 -2.772 30.115 1.00 52.62 91 SER A N 1
ATOM 689 C CA . SER A 1 91 ? -42.390 -1.660 30.408 1.00 52.62 91 SER A CA 1
ATOM 690 C C . SER A 1 91 ? -41.739 -0.275 30.460 1.00 52.62 91 SER A C 1
ATOM 692 O O . SER A 1 91 ? -42.442 0.732 30.510 1.00 52.62 91 SER A O 1
ATOM 694 N N . THR A 1 92 ? -40.408 -0.176 30.437 1.00 50.09 92 THR A N 1
ATOM 695 C CA . THR A 1 92 ? -39.726 1.119 30.550 1.00 50.09 92 THR A CA 1
ATOM 696 C C . THR A 1 92 ? -38.568 1.213 29.573 1.00 50.09 92 THR A C 1
ATOM 698 O O . THR A 1 92 ? -37.481 0.709 29.842 1.00 50.09 92 THR A O 1
ATOM 701 N N . ASN A 1 93 ? -38.801 1.920 28.462 1.00 49.91 93 ASN A N 1
ATOM 702 C CA . ASN A 1 93 ? -38.024 3.094 28.036 1.00 49.91 93 ASN A CA 1
ATOM 703 C C . ASN A 1 93 ? -37.984 3.211 26.498 1.00 49.91 93 ASN A C 1
ATOM 705 O O . ASN A 1 93 ? -37.062 2.735 25.840 1.00 49.91 93 ASN A O 1
ATOM 709 N N . ARG A 1 94 ? -38.986 3.891 25.922 1.00 46.44 94 ARG A N 1
ATOM 710 C CA . ARG A 1 94 ? -38.965 4.391 24.535 1.00 46.44 94 ARG A CA 1
ATOM 711 C C . ARG A 1 94 ? -39.017 5.919 24.487 1.00 46.44 94 ARG A C 1
ATOM 713 O O . ARG A 1 94 ? -39.627 6.452 23.582 1.00 46.44 94 ARG A O 1
ATOM 720 N N . ASN A 1 95 ? -38.426 6.635 25.442 1.00 48.25 95 ASN A N 1
ATOM 721 C CA . ASN A 1 95 ? -38.319 8.094 25.354 1.00 48.25 95 ASN A CA 1
ATOM 722 C C . ASN A 1 95 ? -37.101 8.568 26.147 1.00 48.25 95 ASN A C 1
ATOM 724 O O . ASN A 1 95 ? -37.204 8.808 27.345 1.00 48.25 95 ASN A O 1
ATOM 728 N N . GLN A 1 96 ? -35.957 8.671 25.471 1.00 45.03 96 GLN A N 1
ATOM 729 C CA . GLN A 1 96 ? -34.917 9.676 25.731 1.00 45.03 96 GLN A CA 1
ATOM 730 C C . GLN A 1 96 ? -33.833 9.559 24.652 1.00 45.03 96 GLN A C 1
ATOM 732 O O . GLN A 1 96 ? -32.683 9.200 24.892 1.00 45.03 96 GLN A O 1
ATOM 737 N N . ALA A 1 97 ? -34.247 9.842 23.421 1.00 45.16 97 ALA A N 1
ATOM 738 C CA . ALA A 1 97 ? -33.370 10.416 22.421 1.00 45.16 97 ALA A CA 1
ATOM 739 C C . ALA A 1 97 ? -33.881 11.842 22.205 1.00 45.16 97 ALA A C 1
ATOM 741 O O . ALA A 1 97 ? -35.019 11.996 21.782 1.00 45.16 97 ALA A O 1
ATOM 742 N N . GLU A 1 98 ? -33.062 12.817 22.605 1.00 42.88 98 GLU A N 1
ATOM 743 C CA . GLU A 1 98 ? -32.949 14.209 22.130 1.00 42.88 98 GLU A CA 1
ATOM 744 C C . GLU A 1 98 ? -32.580 15.144 23.287 1.00 42.88 98 GLU A C 1
ATOM 746 O O . GLU A 1 98 ? -33.273 15.240 24.295 1.00 42.88 98 GLU A O 1
ATOM 751 N N . GLY A 1 99 ? -31.423 15.796 23.158 1.00 36.69 99 GLY A N 1
ATOM 752 C CA . GLY A 1 99 ? -30.891 16.698 24.176 1.00 36.69 99 GLY A CA 1
ATOM 753 C C . GLY A 1 99 ? -29.387 16.913 24.062 1.00 36.69 99 GLY A C 1
ATOM 754 O O . GLY A 1 99 ? -28.650 16.723 25.025 1.00 36.69 99 GLY A O 1
ATOM 755 N N . SER A 1 100 ? -28.912 17.279 22.872 1.00 47.28 100 SER A N 1
ATOM 756 C CA . SER A 1 100 ? -27.615 17.937 22.717 1.00 47.28 100 SER A CA 1
ATOM 757 C C . SER A 1 100 ? -27.646 19.257 23.490 1.00 47.28 100 SER A C 1
ATOM 759 O O . SER A 1 100 ? -28.476 20.110 23.195 1.00 47.28 100 SER A O 1
ATOM 761 N N . GLY A 1 101 ? -26.753 19.451 24.458 1.00 40.19 101 GLY A N 1
ATOM 762 C CA . GLY A 1 101 ? -26.628 20.743 25.129 1.00 40.19 101 GLY A CA 1
ATOM 763 C C . GLY A 1 101 ? -25.824 20.670 26.416 1.00 40.19 101 GLY A C 1
ATOM 764 O O . GLY A 1 101 ? -26.189 19.977 27.357 1.00 40.19 101 GLY A O 1
ATOM 765 N N . SER A 1 102 ? -24.710 21.392 26.436 1.00 49.88 102 SER A N 1
ATOM 766 C CA . SER A 1 102 ? -23.863 21.688 27.591 1.00 49.88 102 SER A CA 1
ATOM 767 C C . SER A 1 102 ? -24.647 21.878 28.898 1.00 49.88 102 SER A C 1
ATOM 769 O O . SER A 1 102 ? -25.290 22.905 29.102 1.00 49.88 102 SER A O 1
ATOM 771 N N . GLY A 1 103 ? -24.548 20.905 29.803 1.00 38.47 103 GLY A N 1
ATOM 772 C CA . GLY A 1 103 ? -25.096 20.983 31.153 1.00 38.47 103 GLY A CA 1
ATOM 773 C C . GLY A 1 103 ? -23.971 21.025 32.174 1.00 38.47 103 GLY A C 1
ATOM 774 O O . GLY A 1 103 ? -23.463 19.984 32.594 1.00 38.47 103 GLY A O 1
ATOM 775 N N . SER A 1 104 ? -23.569 22.234 32.560 1.00 45.00 104 SER A N 1
ATOM 776 C CA . SER A 1 104 ? -22.795 22.509 33.768 1.00 45.00 104 SER A CA 1
ATOM 777 C C . SER A 1 104 ? -23.331 21.663 34.925 1.00 45.00 104 SER A C 1
ATOM 779 O O . SER A 1 104 ? -24.516 21.737 35.248 1.00 45.00 104 SER A O 1
ATOM 781 N N . ARG A 1 105 ? -22.472 20.842 35.545 1.00 46.09 105 ARG A N 1
ATOM 782 C CA . ARG A 1 105 ? -22.798 20.065 36.752 1.00 46.09 105 ARG A CA 1
ATOM 783 C C . ARG A 1 105 ? -23.030 21.011 37.937 1.00 46.09 105 ARG A C 1
ATOM 785 O O . ARG A 1 105 ? -22.187 21.136 38.819 1.00 46.09 105 ARG A O 1
ATOM 792 N N . ALA A 1 106 ? -24.184 21.665 37.966 1.00 49.50 106 ALA A N 1
ATOM 793 C CA . ALA A 1 106 ? -24.772 22.231 39.167 1.00 49.50 106 ALA A CA 1
ATOM 794 C C . ALA A 1 106 ? -25.519 21.099 39.884 1.00 49.50 106 ALA A C 1
ATOM 796 O O . ALA A 1 106 ? -26.718 20.905 39.732 1.00 49.50 106 ALA A O 1
ATOM 797 N N . GLY A 1 107 ? -24.756 20.295 40.616 1.00 43.25 107 GLY A N 1
ATOM 798 C CA . GLY A 1 107 ? -25.260 19.244 41.488 1.00 43.25 107 GLY A CA 1
ATOM 799 C C . GLY A 1 107 ? -24.445 19.282 42.764 1.00 43.25 107 GLY A C 1
ATOM 800 O O . GLY A 1 107 ? -23.505 18.510 42.926 1.00 43.25 107 GLY A O 1
ATOM 801 N N . SER A 1 108 ? -24.761 20.257 43.615 1.00 55.09 108 SER A N 1
ATOM 802 C CA . SER A 1 108 ? -24.232 20.421 44.966 1.00 55.09 108 SER A CA 1
ATOM 803 C C . SER A 1 108 ? -24.593 19.197 45.817 1.00 55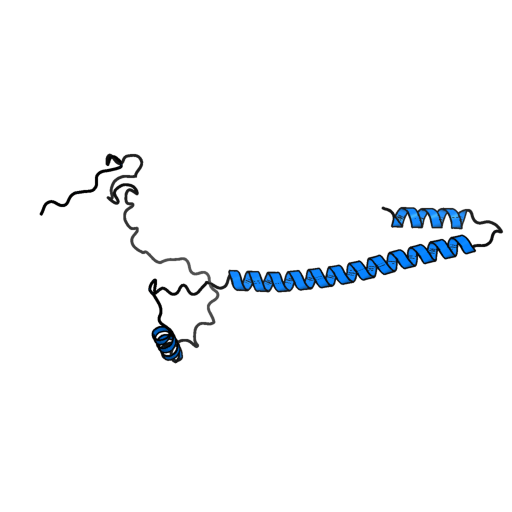.09 108 SER A C 1
ATOM 805 O O . SER A 1 108 ? -25.548 19.210 46.586 1.00 55.09 108 SER A O 1
ATOM 807 N N . SER A 1 109 ? -23.837 18.107 45.679 1.00 52.47 109 SER A N 1
ATOM 808 C CA . SER A 1 109 ? -23.680 17.174 46.787 1.00 52.47 109 SER A CA 1
ATOM 809 C C . SER A 1 109 ? -22.756 17.880 47.768 1.00 52.47 109 SER A C 1
ATOM 811 O O . SER A 1 109 ? -21.594 18.118 47.425 1.00 52.47 109 SER A O 1
ATOM 813 N N . GLN A 1 110 ? -23.283 18.273 48.929 1.00 58.19 110 GLN A N 1
ATOM 814 C CA . GLN A 1 110 ? -22.525 18.813 50.060 1.00 58.19 110 GLN A CA 1
ATOM 815 C C . GLN A 1 110 ? -21.117 18.212 50.069 1.00 58.19 110 GLN A C 1
ATOM 817 O O . GLN A 1 110 ? -20.979 16.985 50.105 1.00 58.19 110 GLN A O 1
ATOM 822 N N . ARG A 1 111 ? -20.081 19.055 49.938 1.00 57.75 111 ARG A N 1
ATOM 823 C CA . ARG A 1 111 ? -18.688 18.599 49.980 1.00 57.75 111 ARG A CA 1
ATOM 824 C C . ARG A 1 111 ? -18.525 17.816 51.276 1.00 57.75 111 ARG A C 1
ATOM 826 O O . ARG A 1 111 ? -18.490 18.417 52.344 1.00 57.75 111 ARG A O 1
ATOM 833 N N . ARG A 1 112 ? -18.486 16.483 51.180 1.00 65.94 112 ARG A N 1
ATOM 834 C CA . ARG A 1 112 ? -18.175 15.626 52.321 1.00 65.94 112 ARG A CA 1
ATOM 835 C C . ARG A 1 112 ? -16.865 16.146 52.887 1.00 65.94 112 ARG A C 1
ATOM 837 O O . ARG A 1 112 ? -15.911 16.321 52.125 1.00 65.94 112 ARG A O 1
ATOM 844 N N . GLU A 1 113 ? -16.853 16.450 54.180 1.00 72.75 113 GLU A N 1
ATOM 845 C CA . GLU A 1 113 ? -15.645 16.940 54.830 1.00 72.75 113 GLU A CA 1
ATOM 846 C C . GLU A 1 113 ? -14.482 15.989 54.523 1.00 72.75 113 GLU A C 1
ATOM 848 O O . GLU A 1 113 ? -14.658 14.764 54.587 1.00 72.75 113 GLU A O 1
ATOM 853 N N . PRO A 1 114 ? -13.310 16.522 54.140 1.00 78.31 114 PRO A N 1
ATOM 854 C CA . PRO A 1 114 ? -12.154 15.694 53.854 1.00 78.31 114 PRO A CA 1
ATOM 855 C C . PRO A 1 114 ? -11.788 14.878 55.099 1.00 78.31 114 PRO A C 1
ATOM 857 O O . PRO A 1 114 ? -11.596 15.420 56.188 1.00 78.31 114 PRO A O 1
ATOM 860 N N . ARG A 1 115 ? -11.708 13.557 54.921 1.00 86.50 115 ARG A N 1
ATOM 861 C CA . ARG A 1 115 ? -11.322 12.590 55.953 1.00 86.50 115 ARG A CA 1
ATOM 862 C C . ARG A 1 115 ? -9.880 12.148 55.742 1.00 86.50 115 ARG A C 1
ATOM 864 O O . ARG A 1 115 ? -9.414 12.024 54.609 1.00 86.50 115 ARG A O 1
ATOM 871 N N . CYS A 1 116 ? -9.180 11.883 56.834 1.00 85.50 116 CYS A N 1
ATOM 872 C CA . CYS A 1 116 ? -7.855 11.290 56.818 1.00 85.50 116 CYS A CA 1
ATOM 873 C C . CYS A 1 116 ? -7.915 9.882 56.209 1.00 85.50 116 CYS A C 1
ATOM 875 O O . CYS A 1 116 ? -8.654 9.032 56.694 1.00 85.50 116 CYS A O 1
ATOM 877 N N . SER A 1 117 ? -7.106 9.587 55.190 1.00 83.25 117 SER A N 1
ATOM 878 C CA . SER A 1 117 ? -7.091 8.259 54.554 1.00 83.25 117 SER A CA 1
ATOM 879 C C . SER A 1 117 ? -6.545 7.133 55.444 1.00 83.25 117 SER A C 1
ATOM 881 O O . SER A 1 117 ? -6.754 5.971 55.117 1.00 83.25 117 SER A O 1
ATOM 883 N N . LYS A 1 118 ? -5.866 7.453 56.559 1.00 83.81 118 LYS A N 1
ATOM 884 C CA . LYS A 1 118 ? -5.363 6.459 57.526 1.00 83.81 118 LYS A CA 1
ATOM 885 C C . LYS A 1 118 ? -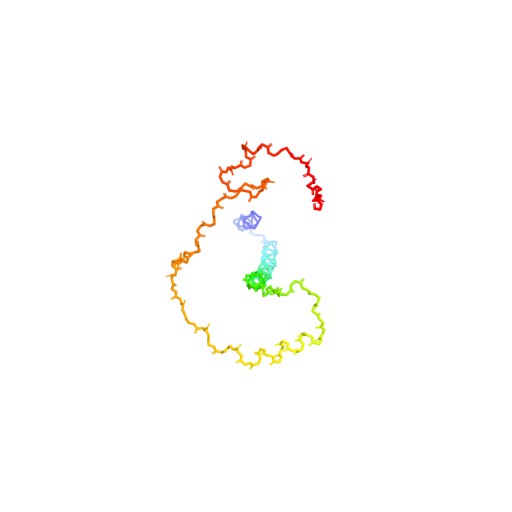6.394 6.064 58.587 1.00 83.81 118 LYS A C 1
ATOM 887 O O . LYS A 1 118 ? -6.475 4.895 58.930 1.00 83.81 118 LYS A O 1
ATOM 892 N N . CYS A 1 119 ? -7.169 7.018 59.109 1.00 85.94 119 CYS A N 1
ATOM 893 C CA . CYS A 1 119 ? -8.085 6.787 60.238 1.00 85.94 119 CYS A CA 1
ATOM 894 C C . CYS A 1 119 ? -9.550 7.149 59.975 1.00 85.94 119 CYS A C 1
ATOM 896 O O . CYS A 1 119 ? -10.391 7.004 60.854 1.00 85.94 119 CYS A O 1
ATOM 898 N N . ASN A 1 120 ? -9.859 7.651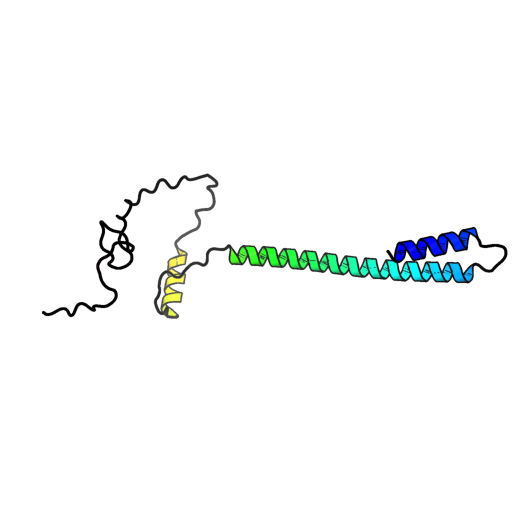 58.781 1.00 79.94 120 ASN A N 1
ATOM 899 C CA . ASN A 1 120 ? -11.191 8.046 58.321 1.00 79.94 120 ASN A CA 1
ATOM 900 C C . ASN A 1 120 ? -11.902 9.146 59.152 1.00 79.94 120 ASN A C 1
ATOM 902 O O . ASN A 1 120 ? -13.082 9.439 58.923 1.00 79.94 120 ASN A O 1
ATOM 906 N N . ASN A 1 121 ? -11.180 9.803 60.067 1.00 82.75 121 ASN A N 1
ATOM 907 C CA . ASN A 1 121 ? -11.644 10.959 60.843 1.00 82.75 121 ASN A CA 1
ATOM 908 C C . ASN A 1 121 ? -11.443 12.274 60.068 1.00 82.75 121 ASN A C 1
ATOM 910 O O . ASN A 1 121 ? -10.536 12.376 59.241 1.00 82.75 121 ASN A O 1
ATOM 914 N N . THR A 1 122 ? -12.281 13.282 60.320 1.00 82.19 122 THR A N 1
ATOM 915 C CA . THR A 1 122 ? -12.147 14.636 59.747 1.00 82.19 122 THR A CA 1
ATOM 916 C C . THR A 1 122 ? -11.159 15.490 60.564 1.00 82.19 122 THR A C 1
ATOM 918 O O . THR A 1 122 ? -10.688 15.076 61.623 1.00 82.19 122 THR A O 1
ATOM 921 N N . GLY A 1 123 ? -10.765 16.660 60.048 1.00 83.62 123 GLY A N 1
ATOM 922 C CA . GLY A 1 123 ? -9.924 17.630 60.774 1.00 83.62 123 GLY A CA 1
ATOM 923 C C . GLY A 1 123 ? -8.405 17.483 60.604 1.00 83.62 123 GLY A C 1
ATOM 924 O O . GLY A 1 123 ? -7.665 18.368 61.022 1.00 83.62 12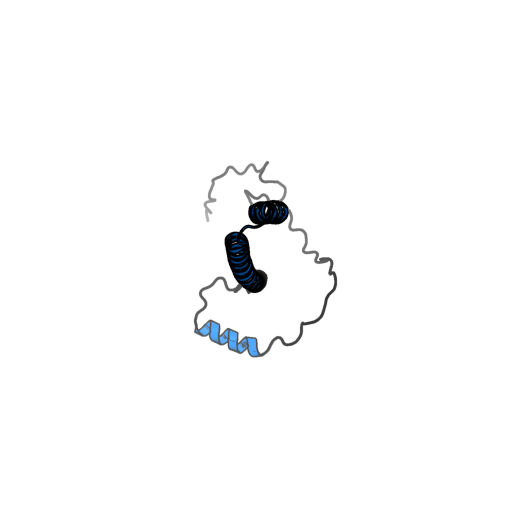3 GLY A O 1
ATOM 925 N N . HIS A 1 124 ? -7.914 16.424 59.951 1.00 86.19 124 HIS A N 1
ATOM 926 C CA . HIS A 1 124 ? -6.489 16.266 59.636 1.00 86.19 124 HIS A CA 1
ATOM 927 C C . HIS A 1 124 ? -6.256 15.413 58.376 1.00 86.19 124 HIS A C 1
ATOM 929 O O . HIS A 1 124 ? -7.134 14.677 57.927 1.00 86.19 124 HIS A O 1
ATOM 935 N N . ASN A 1 125 ? -5.055 15.496 57.795 1.00 83.31 125 ASN A N 1
ATOM 936 C CA . ASN A 1 125 ? -4.631 14.658 56.666 1.00 83.31 125 ASN A CA 1
ATOM 937 C C . ASN A 1 125 ? -3.729 13.511 57.163 1.00 83.31 125 ASN A C 1
ATOM 939 O O . ASN A 1 125 ? -3.040 13.633 58.170 1.00 83.31 125 ASN A O 1
ATOM 943 N N . SER A 1 126 ? -3.665 12.424 56.398 1.00 83.19 126 SER A N 1
ATOM 944 C CA . SER A 1 126 ? -2.781 11.263 56.577 1.00 83.19 126 SER A CA 1
ATOM 945 C C . SER A 1 126 ? -1.309 11.583 56.866 1.00 83.19 126 SER A C 1
ATOM 947 O O . SER A 1 126 ? -0.642 10.789 57.528 1.00 83.19 126 SER A O 1
ATOM 949 N N . ARG A 1 127 ? -0.812 12.740 56.408 1.00 79.44 127 ARG A N 1
ATOM 950 C CA . ARG A 1 127 ? 0.565 13.215 56.636 1.00 79.44 127 ARG A CA 1
ATOM 951 C C . ARG A 1 127 ? 0.855 13.628 58.082 1.00 79.44 127 ARG A C 1
ATOM 953 O O . ARG A 1 127 ? 2.008 13.602 58.478 1.00 79.44 127 ARG A O 1
ATOM 960 N N . VAL A 1 128 ? -0.173 14.002 58.842 1.00 82.50 128 VAL A N 1
ATOM 961 C CA . VAL A 1 128 ? -0.076 14.447 60.247 1.00 82.50 128 VAL A CA 1
ATOM 962 C C . VAL A 1 128 ? -0.903 13.554 61.179 1.00 82.50 128 VAL A C 1
ATOM 964 O O . VAL A 1 128 ? -1.210 13.921 62.306 1.00 82.50 128 VAL A O 1
ATOM 967 N N . CYS A 1 129 ? -1.317 12.384 60.688 1.00 82.56 129 CYS A N 1
ATOM 968 C CA . CYS A 1 129 ? -2.096 11.429 61.458 1.00 82.56 129 CYS A CA 1
ATOM 969 C C . CYS A 1 129 ? -1.185 10.707 62.458 1.00 82.56 129 CYS A C 1
ATOM 971 O O . CYS A 1 129 ? -0.235 10.043 62.045 1.00 82.56 129 CYS A O 1
ATOM 973 N N . THR A 1 130 ? -1.500 10.833 63.747 1.00 79.88 130 THR A N 1
ATOM 974 C CA . THR A 1 130 ? -0.771 10.220 64.870 1.00 79.88 130 THR A CA 1
ATOM 975 C C . THR A 1 130 ? -1.228 8.796 65.188 1.00 79.88 130 THR A C 1
ATOM 977 O O . THR A 1 130 ? -0.701 8.181 66.108 1.00 79.88 130 THR A O 1
ATOM 980 N N . LEU A 1 131 ? -2.193 8.254 64.434 1.00 72.56 131 LEU A N 1
ATOM 981 C CA . LEU A 1 131 ? -2.517 6.832 64.500 1.00 72.56 131 LEU A CA 1
ATOM 982 C C . LEU A 1 131 ? -1.366 6.046 63.876 1.00 72.56 131 LEU A C 1
ATOM 984 O O . LEU A 1 131 ? -1.181 6.049 62.654 1.00 72.56 131 LEU A O 1
ATOM 988 N N . GLU A 1 132 ? -0.580 5.407 64.740 1.00 55.72 132 GLU A N 1
ATOM 989 C CA . GLU A 1 132 ? 0.424 4.440 64.326 1.00 55.72 132 GLU A CA 1
ATOM 990 C C . GLU A 1 132 ? -0.260 3.297 63.571 1.00 55.72 132 GLU A C 1
ATOM 992 O O . GLU A 1 132 ? -1.317 2.793 63.961 1.00 55.72 132 GLU A O 1
ATOM 997 N N . SER A 1 133 ? 0.310 2.935 62.424 1.00 52.06 133 SER A N 1
ATOM 998 C CA . SER A 1 133 ? -0.191 1.854 61.587 1.00 52.06 133 SER A CA 1
ATOM 999 C C . SER A 1 133 ? -0.152 0.538 62.366 1.00 52.06 133 SER A C 1
ATOM 1001 O O . SER A 1 133 ? 0.903 -0.080 62.463 1.00 52.06 133 SER A O 1
ATOM 1003 N N . GLY A 1 134 ? -1.300 0.088 62.870 1.00 53.66 134 GLY A N 1
ATOM 1004 C CA . GLY A 1 134 ? -1.466 -1.268 63.392 1.00 53.66 134 GLY A CA 1
ATOM 1005 C C . GLY A 1 134 ? -1.885 -1.340 64.854 1.00 53.66 134 GLY A C 1
ATOM 1006 O O . GLY A 1 134 ? -1.106 -1.741 65.707 1.00 53.66 134 GLY A O 1
ATOM 1007 N N . ALA A 1 135 ? -3.158 -1.063 65.125 1.00 37.59 135 ALA A N 1
ATOM 1008 C CA . ALA A 1 135 ? -3.844 -1.628 66.279 1.00 37.59 135 ALA A CA 1
ATOM 1009 C C . ALA A 1 135 ? -5.296 -1.921 65.885 1.00 37.59 135 ALA A C 1
ATOM 1011 O O . ALA A 1 135 ? -6.065 -1.017 65.561 1.00 37.59 135 ALA A O 1
ATOM 1012 N N . ILE A 1 136 ? -5.646 -3.207 65.858 1.00 44.97 136 ILE A N 1
ATOM 1013 C CA . ILE A 1 136 ? -7.030 -3.679 65.784 1.00 44.97 136 ILE A CA 1
ATOM 1014 C C . ILE A 1 136 ? -7.693 -3.235 67.094 1.00 44.97 136 ILE A C 1
ATOM 1016 O O . ILE A 1 136 ? -7.194 -3.621 68.154 1.00 44.97 136 ILE A O 1
ATOM 1020 N N . PRO A 1 137 ? -8.785 -2.450 67.085 1.00 41.31 137 PRO A N 1
ATOM 1021 C CA . PRO A 1 137 ? -9.515 -2.193 68.311 1.00 41.31 137 PRO A CA 1
ATOM 1022 C C . PRO A 1 137 ? -10.207 -3.499 68.702 1.00 41.31 137 PRO A C 1
ATOM 1024 O O . PRO A 1 137 ? -11.174 -3.915 68.063 1.00 41.31 137 PRO A O 1
ATOM 1027 N N . LEU A 1 138 ? -9.690 -4.167 69.733 1.00 41.22 138 LEU A N 1
ATOM 1028 C CA . LEU A 1 138 ? -10.483 -5.125 70.487 1.00 41.22 138 LEU A CA 1
ATOM 1029 C C . LEU A 1 138 ? -11.609 -4.329 71.147 1.00 41.22 138 LEU A C 1
ATOM 1031 O O . LEU A 1 138 ? -11.375 -3.547 72.067 1.00 41.22 138 LEU A O 1
ATOM 1035 N N . LEU A 1 139 ? -12.823 -4.510 70.634 1.00 41.38 139 LEU A N 1
ATOM 1036 C CA . LEU A 1 139 ? -14.040 -4.181 71.356 1.00 41.38 139 LEU A CA 1
ATOM 1037 C C . LEU A 1 139 ? -14.070 -5.080 72.601 1.00 41.38 139 LEU A C 1
ATOM 1039 O O . LEU A 1 139 ? -14.287 -6.285 72.483 1.00 41.38 139 LEU A O 1
ATOM 1043 N N . LEU A 1 140 ? -13.795 -4.509 73.775 1.00 37.81 140 LEU A N 1
ATOM 1044 C CA . LEU A 1 140 ? -14.310 -5.061 75.024 1.00 37.81 140 LEU A CA 1
ATOM 1045 C C . LEU A 1 140 ? -15.759 -4.586 75.189 1.00 37.81 140 LEU A C 1
ATOM 1047 O O . LEU A 1 140 ? -16.057 -3.425 74.909 1.00 37.81 140 LEU A O 1
ATOM 1051 N N . ASN A 1 141 ? -16.594 -5.551 75.583 1.00 41.00 141 ASN A N 1
ATOM 1052 C CA . ASN A 1 141 ? -18.040 -5.501 75.825 1.00 41.00 141 ASN A CA 1
ATOM 1053 C C . ASN A 1 141 ? -18.555 -4.247 76.536 1.00 41.00 141 ASN A C 1
ATOM 1055 O O . ASN A 1 141 ? -17.891 -3.798 77.497 1.00 41.00 141 ASN A O 1
#

pLDDT: mean 74.69, std 18.46, range [36.69, 98.62]

Radius of gyration: 37.01 Å; chains: 1; bounding box: 65×40×112 Å

Sequence (141 aa):
MEATSQTLYLQSRILSHQNSSPTHLLESADRLGKVASKALCENALLRAQIATLEETNKLLIKRKRVPKKQLQSGGILSVADGQLLVQSEGSTNRNQAEGSGSGSRAGSSQRREPRCSKCNNTGHNSRVCTLESGAIPLLLN

Secondary structure (DSSP, 8-state):
-HHHHHHHHHHHHHHT--SS-THHHHHHHHHHHHHHHHHHHHHHHHHHHHHHHHHHHHHHHHHHHSPP---S--S---HHHHHHHHHHGGGS-S-----------------PPPBPTTT--BSS-GGG----S--------